Protein AF-A7ZGJ0-F1 (afdb_monomer_lite)

Radius of gyration: 20.48 Å; chains: 1; bounding box: 44×33×51 Å

pLDDT: mean 78.72, std 15.01, range [44.16, 96.56]

Secondary structure (DSSP, 8-state):
-HHHHHHHHHHHHHHT-S--S-HHHHHHTTSS-TTSTT--PPPHHHHHH----EEEEEEEEEEEEETTEEEEEEEEEETTSPPPSS-STTSS--TTEEEEEEEEEETTEEEEEEEEEEETTS-EEE---TTHHHHHHHHHHH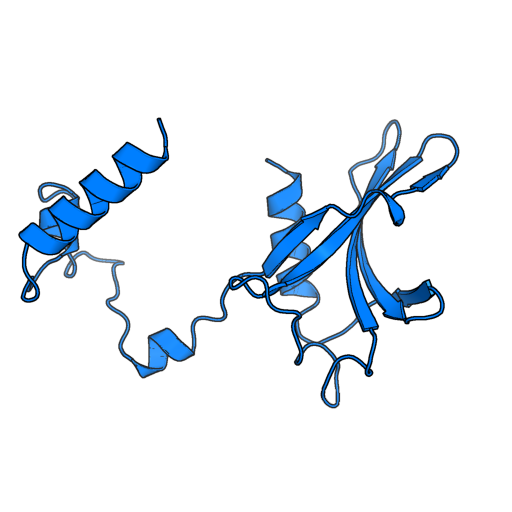HT-

Foldseek 3Di:
DVVVVVVVVVVVVVVVDPDPPWPPCVVVVHPDTCPDPPHDDDDPVRVVVPQAAWDWAWDPVPWDDDDQKTKTKTFTAGPVRHADQAFADVTGLPPQKTKIWMWMDGPPDDIDIFIWIAHPVRDIDGRDGPCRVVNRVSVVVVVVD

Organism: Campylobacter concisus (strain 13826) (NCBI:txid360104)

Sequence (145 aa):
MTRFLKVALLSVLLAIGLNANDFLAKATGGVLSDASVGIKQLNETELQEILGGYAFYWLPELSESFGSFKTYAFAVLNDDGSIPTNLYEGGNLPPQTLLIAKMRLGVGINPTHFLQVYRADKSHTEYSGRDFGVILEQFKAYTSN

Structure (mmCIF, N/CA/C/O backbone):
data_AF-A7ZGJ0-F1
#
_entry.id   AF-A7ZGJ0-F1
#
loop_
_atom_site.group_PDB
_atom_site.id
_atom_site.type_symbol
_atom_site.label_atom_id
_atom_site.label_alt_id
_atom_site.label_comp_id
_atom_site.label_asym_id
_atom_site.label_entity_id
_atom_site.label_seq_id
_atom_site.pdbx_PDB_ins_code
_atom_site.Cartn_x
_atom_site.Cartn_y
_atom_site.Cartn_z
_atom_site.occupancy
_atom_site.B_iso_or_equiv
_atom_site.auth_seq_id
_atom_site.auth_comp_id
_atom_site.auth_asym_id
_atom_site.auth_atom_id
_atom_site.pdbx_PDB_model_num
ATOM 1 N N . MET A 1 1 ? 10.574 -6.225 25.047 1.00 44.53 1 MET A N 1
ATOM 2 C CA . MET A 1 1 ? 9.688 -5.442 25.944 1.00 44.53 1 MET A CA 1
ATOM 3 C C . MET A 1 1 ? 8.259 -5.259 25.414 1.00 44.53 1 MET A C 1
ATOM 5 O O . MET A 1 1 ? 7.355 -5.123 26.222 1.00 44.53 1 MET A O 1
ATOM 9 N N . THR A 1 2 ? 7.993 -5.356 24.107 1.00 45.62 2 THR A N 1
ATOM 10 C CA . THR A 1 2 ? 6.643 -5.170 23.524 1.00 45.62 2 THR A CA 1
ATOM 11 C C . THR A 1 2 ? 5.617 -6.266 23.856 1.00 45.62 2 THR A C 1
ATOM 13 O O . THR A 1 2 ? 4.426 -5.979 23.927 1.00 45.62 2 THR A O 1
ATOM 16 N N . ARG A 1 3 ? 6.047 -7.516 24.093 1.00 44.16 3 ARG A N 1
ATOM 17 C CA . ARG A 1 3 ? 5.132 -8.630 24.430 1.00 44.16 3 ARG A CA 1
ATOM 18 C C . ARG A 1 3 ? 4.467 -8.467 25.803 1.00 44.16 3 ARG A C 1
ATOM 20 O O . ARG A 1 3 ? 3.292 -8.779 25.940 1.00 44.16 3 ARG A O 1
ATOM 27 N N . PHE A 1 4 ? 5.188 -7.925 26.785 1.00 47.88 4 PHE A N 1
ATOM 28 C CA . PHE A 1 4 ? 4.664 -7.712 28.139 1.00 47.88 4 PHE A CA 1
ATOM 29 C C . PHE A 1 4 ? 3.635 -6.576 28.199 1.00 47.88 4 PHE A C 1
ATOM 31 O O . PHE A 1 4 ? 2.628 -6.717 28.882 1.00 47.88 4 PHE A O 1
ATOM 38 N N . LEU A 1 5 ? 3.830 -5.504 27.420 1.00 50.94 5 LEU A N 1
ATOM 39 C CA . LEU A 1 5 ? 2.870 -4.398 27.322 1.00 50.94 5 LEU A CA 1
ATOM 40 C C . LEU A 1 5 ? 1.522 -4.864 26.744 1.00 50.94 5 LEU A C 1
ATOM 42 O O . LEU A 1 5 ? 0.471 -4.503 27.262 1.00 50.94 5 LEU A O 1
ATOM 46 N N . LYS A 1 6 ? 1.555 -5.718 25.710 1.00 49.03 6 LYS A N 1
ATOM 47 C CA . LYS A 1 6 ? 0.343 -6.277 25.088 1.00 49.03 6 LYS A CA 1
ATOM 48 C C . LYS A 1 6 ? -0.437 -7.179 26.048 1.00 49.03 6 LYS A C 1
ATOM 50 O O . LYS A 1 6 ? -1.652 -7.060 26.124 1.00 49.03 6 LYS A O 1
ATOM 55 N N . VAL A 1 7 ? 0.248 -8.041 26.804 1.00 55.81 7 VAL A N 1
ATOM 56 C CA . VAL A 1 7 ? -0.395 -8.944 27.779 1.00 55.81 7 VAL A CA 1
ATOM 57 C C . VAL A 1 7 ? -0.963 -8.171 28.972 1.00 55.81 7 VAL A C 1
ATOM 59 O O . VAL A 1 7 ? -2.064 -8.483 29.418 1.00 55.81 7 VAL A O 1
ATOM 62 N N . ALA A 1 8 ? -0.269 -7.135 29.453 1.00 55.38 8 ALA A N 1
ATOM 63 C CA . ALA A 1 8 ? -0.761 -6.259 30.518 1.00 55.38 8 ALA A CA 1
ATOM 64 C C . ALA A 1 8 ? -2.001 -5.458 30.082 1.00 55.38 8 ALA A C 1
ATOM 66 O O . ALA A 1 8 ? -2.979 -5.390 30.817 1.00 55.38 8 ALA A O 1
ATOM 67 N N . LEU A 1 9 ? -2.004 -4.918 28.859 1.00 54.88 9 LEU A N 1
ATOM 68 C CA . LEU A 1 9 ? -3.161 -4.202 28.319 1.00 54.88 9 LEU A CA 1
ATOM 69 C C . LEU A 1 9 ? -4.369 -5.133 28.145 1.00 54.88 9 LEU A C 1
ATOM 71 O O . LEU A 1 9 ? -5.473 -4.772 28.534 1.00 54.88 9 LEU A O 1
ATOM 75 N N . LEU A 1 10 ? -4.155 -6.350 27.633 1.00 53.38 10 LEU A N 1
ATOM 76 C CA . LEU A 1 10 ? -5.221 -7.338 27.444 1.00 53.38 10 LEU A CA 1
ATOM 77 C C . LEU A 1 10 ? -5.796 -7.833 28.779 1.00 53.38 10 LEU A C 1
ATOM 79 O O . LEU A 1 10 ? -7.001 -8.003 28.899 1.00 53.38 10 LEU A O 1
ATOM 83 N N . SER A 1 11 ? -4.953 -8.027 29.797 1.00 56.59 11 SER A N 1
ATOM 84 C CA . SER A 1 11 ? -5.394 -8.437 31.139 1.00 56.59 11 SER A CA 1
ATOM 85 C C . SER A 1 11 ? -6.115 -7.318 31.892 1.00 56.59 11 SER A C 1
ATOM 87 O O . SER A 1 11 ? -7.103 -7.597 32.565 1.00 56.59 11 SER A O 1
ATOM 89 N N . VAL A 1 12 ? -5.710 -6.055 31.715 1.00 57.88 12 VAL A N 1
ATOM 90 C CA . VAL A 1 12 ? -6.474 -4.891 32.196 1.00 57.88 12 VAL A CA 1
ATOM 91 C C . VAL A 1 12 ? -7.818 -4.780 31.465 1.00 57.88 12 VAL A C 1
ATOM 93 O O . VAL A 1 12 ? -8.835 -4.597 32.128 1.00 57.88 12 VAL A O 1
ATOM 96 N N . LEU A 1 13 ? -7.854 -4.974 30.139 1.00 55.88 13 LEU A N 1
ATOM 97 C CA . LEU A 1 13 ? -9.091 -4.985 29.341 1.00 55.88 13 LEU A CA 1
ATOM 98 C C . LEU A 1 13 ? -10.051 -6.122 29.734 1.00 55.88 13 LEU A C 1
ATOM 100 O O . LEU A 1 13 ? -11.263 -5.930 29.748 1.00 55.88 13 LEU A O 1
ATOM 104 N N . LEU A 1 14 ? -9.522 -7.296 30.082 1.00 59.12 14 LEU A N 1
ATOM 105 C CA . LEU A 1 14 ? -10.316 -8.428 30.570 1.00 59.12 14 LEU A CA 1
ATOM 106 C C . LEU A 1 14 ? -10.811 -8.203 32.011 1.00 59.12 14 LEU A C 1
ATOM 108 O O . LEU A 1 14 ? -11.911 -8.634 32.353 1.00 59.12 14 LEU A O 1
ATOM 112 N N . ALA A 1 15 ? -10.037 -7.499 32.846 1.00 58.31 15 ALA A N 1
ATOM 113 C CA . ALA A 1 15 ? -10.395 -7.193 34.233 1.00 58.31 15 ALA A CA 1
ATOM 114 C C . ALA A 1 15 ? -11.453 -6.078 34.373 1.00 58.31 15 ALA A C 1
ATOM 116 O O . ALA A 1 15 ? -12.204 -6.084 35.347 1.00 58.31 15 ALA A O 1
ATOM 117 N N . ILE A 1 16 ? -11.559 -5.147 33.412 1.00 55.19 16 ILE A N 1
ATOM 118 C CA . ILE A 1 16 ? -12.588 -4.081 33.411 1.00 55.19 16 ILE A CA 1
ATOM 119 C C . ILE A 1 16 ? -13.997 -4.558 33.022 1.00 55.19 16 ILE A C 1
ATOM 121 O O . ILE A 1 16 ? -14.941 -3.773 33.117 1.00 55.19 16 ILE A O 1
ATOM 125 N N . GLY A 1 17 ? -14.159 -5.844 32.700 1.00 49.72 17 GLY A N 1
ATOM 126 C CA . GLY A 1 17 ? -15.454 -6.511 32.665 1.00 49.72 17 GLY A CA 1
ATOM 127 C C . GLY A 1 17 ? -16.278 -6.240 31.405 1.00 49.72 17 GLY A C 1
ATOM 128 O O . GLY A 1 17 ? -16.440 -5.115 30.943 1.00 49.72 17 GLY A O 1
ATOM 129 N N . LEU A 1 18 ? -16.867 -7.322 30.901 1.00 50.59 18 LEU A N 1
ATOM 130 C CA . LEU A 1 18 ? -17.746 -7.447 29.732 1.00 50.59 18 LEU A CA 1
ATOM 131 C C . LEU A 1 18 ? -19.097 -6.692 29.841 1.00 50.59 18 LEU A C 1
ATOM 133 O O . LEU A 1 18 ? -20.070 -7.102 29.225 1.00 50.59 18 LEU A O 1
ATOM 137 N N . ASN A 1 19 ? -19.190 -5.616 30.630 1.00 55.97 19 ASN A N 1
ATOM 138 C CA . ASN A 1 19 ? -20.404 -4.803 30.806 1.00 55.97 19 ASN A CA 1
ATOM 139 C C . ASN A 1 19 ? -20.057 -3.326 31.081 1.00 55.97 19 ASN A C 1
ATOM 141 O O . ASN A 1 19 ? -20.487 -2.737 32.075 1.00 55.97 19 ASN A O 1
ATOM 145 N N . ALA A 1 20 ? -19.222 -2.715 30.241 1.00 56.53 20 ALA A N 1
ATOM 146 C CA . ALA A 1 20 ? -19.004 -1.276 30.306 1.00 56.53 20 ALA A CA 1
ATOM 147 C C . ALA A 1 20 ? -20.103 -0.564 29.504 1.00 56.53 20 ALA A C 1
ATOM 149 O O . ALA A 1 20 ? -20.067 -0.562 28.283 1.00 56.53 20 ALA A O 1
ATOM 150 N N . ASN A 1 21 ? -21.046 0.075 30.203 1.00 67.00 21 ASN A N 1
ATOM 151 C CA . ASN A 1 21 ? -21.991 1.038 29.612 1.00 67.00 21 ASN A CA 1
ATOM 152 C C . ASN A 1 21 ? -21.287 2.314 29.082 1.00 67.00 21 ASN A C 1
ATOM 154 O O . ASN A 1 21 ? -21.957 3.197 28.560 1.00 67.00 21 ASN A O 1
ATOM 158 N N . ASP A 1 22 ? -19.968 2.427 29.298 1.00 77.50 22 ASP A N 1
ATOM 159 C CA . ASP A 1 22 ? -19.091 3.500 28.820 1.00 77.50 22 ASP A CA 1
ATOM 160 C C . ASP A 1 22 ? -17.621 3.025 28.869 1.00 77.50 22 ASP A C 1
ATOM 162 O O . ASP A 1 22 ? -16.938 3.108 29.901 1.00 77.50 22 ASP A O 1
ATOM 166 N N . PHE A 1 23 ? -17.156 2.398 27.788 1.00 81.06 23 PHE A N 1
ATOM 167 C CA . PHE A 1 23 ? -15.816 1.818 27.692 1.00 81.06 23 PHE A CA 1
ATOM 168 C C . PHE A 1 23 ? -14.741 2.902 27.576 1.00 81.06 23 PHE A C 1
ATOM 170 O O . PHE A 1 23 ? -13.721 2.836 28.275 1.00 81.06 23 PHE A O 1
ATOM 177 N N . LEU A 1 24 ? -14.969 3.921 26.743 1.00 82.69 24 LEU A N 1
ATOM 178 C CA . LEU A 1 24 ? -14.003 4.998 26.534 1.00 82.69 24 LEU A CA 1
ATOM 179 C C . LEU A 1 24 ? -13.757 5.804 27.812 1.00 82.69 24 LEU A C 1
ATOM 181 O O . LEU A 1 24 ? -12.600 6.139 28.087 1.00 82.69 24 LEU A O 1
ATOM 185 N N . ALA A 1 25 ? -14.775 6.022 28.651 1.00 84.56 25 ALA A N 1
ATOM 186 C CA . ALA A 1 25 ? -14.580 6.687 29.942 1.00 84.56 25 ALA A CA 1
ATOM 187 C C . ALA A 1 25 ? -13.658 5.896 30.865 1.00 84.56 25 ALA A C 1
ATOM 189 O O . ALA A 1 25 ? -12.771 6.468 31.502 1.00 84.56 25 ALA A O 1
ATOM 190 N N . LYS A 1 26 ? -13.793 4.569 30.898 1.00 82.06 26 LYS A N 1
ATOM 191 C CA . LYS A 1 26 ? -12.918 3.710 31.707 1.00 82.06 26 LYS A CA 1
ATOM 192 C C . LYS A 1 26 ? -11.491 3.663 31.159 1.00 82.06 26 LYS A C 1
ATOM 194 O O . LYS A 1 26 ? -10.548 3.698 31.944 1.00 82.06 26 LYS A O 1
ATOM 199 N N . ALA A 1 27 ? -11.327 3.612 29.837 1.00 77.69 27 ALA A N 1
ATOM 200 C CA . ALA A 1 27 ? -10.017 3.539 29.190 1.00 77.69 27 ALA A CA 1
ATOM 201 C C . ALA A 1 27 ? -9.230 4.859 29.261 1.00 77.69 27 ALA A C 1
ATOM 203 O O . ALA A 1 27 ? -8.003 4.844 29.339 1.00 77.69 27 ALA A O 1
ATOM 204 N N . THR A 1 28 ? -9.926 5.999 29.245 1.00 79.44 28 THR A N 1
ATOM 205 C CA . THR A 1 28 ? -9.309 7.336 29.199 1.00 79.44 28 THR A CA 1
ATOM 206 C C . THR A 1 28 ? -9.316 8.071 30.537 1.00 79.44 28 THR A C 1
ATOM 208 O O . THR A 1 28 ? -8.904 9.226 30.603 1.00 79.44 28 THR A O 1
ATOM 211 N N . GLY A 1 29 ? -9.792 7.432 31.611 1.00 79.94 29 GLY A N 1
ATOM 212 C CA . GLY A 1 29 ? -9.934 8.085 32.915 1.00 79.94 29 GLY A CA 1
ATOM 213 C C . GLY A 1 29 ? -10.989 9.199 32.925 1.00 79.94 29 GLY A C 1
ATOM 214 O O . GLY A 1 29 ? -10.870 10.140 33.702 1.00 79.94 29 GLY A O 1
ATOM 215 N N . GLY A 1 30 ? -12.001 9.106 32.057 1.00 78.69 30 GLY A N 1
ATOM 216 C CA . GLY A 1 30 ? -13.117 10.049 31.951 1.00 78.69 30 GLY A CA 1
ATOM 217 C C . GLY A 1 30 ? -12.901 11.221 30.990 1.00 78.69 30 GLY A C 1
ATOM 218 O O . GLY A 1 30 ? -13.744 12.112 30.945 1.00 78.69 30 GLY A O 1
ATOM 219 N N . VAL A 1 31 ? -11.803 11.242 30.224 1.00 83.31 31 VAL A N 1
ATOM 220 C CA . VAL A 1 31 ? -11.528 12.296 29.224 1.00 83.31 31 VAL A CA 1
ATOM 221 C C . VAL A 1 31 ? -12.427 12.156 27.991 1.00 83.31 31 VAL A C 1
ATOM 223 O O . VAL A 1 31 ? -12.856 13.158 27.426 1.00 83.31 31 VAL A O 1
ATOM 226 N N . LEU A 1 32 ? -12.717 10.921 27.581 1.00 82.56 32 LEU A N 1
ATOM 227 C CA . LEU A 1 32 ? -13.648 10.579 26.504 1.00 82.56 32 LEU A CA 1
ATOM 228 C C . LEU A 1 32 ? -14.731 9.653 27.046 1.00 82.56 32 LEU A C 1
ATOM 230 O O . LEU A 1 32 ? -14.474 8.897 27.970 1.00 82.56 32 LEU A O 1
ATOM 234 N N . SER A 1 33 ? -15.918 9.684 26.450 1.00 84.69 33 SER A N 1
ATOM 235 C CA . SER A 1 33 ? -17.044 8.802 26.782 1.00 84.69 33 SER A CA 1
ATOM 236 C C . SER A 1 33 ? -17.693 8.289 25.501 1.00 84.69 33 SER A C 1
ATOM 238 O O . SER A 1 33 ? -17.703 9.002 24.496 1.00 84.69 33 SER A O 1
ATOM 240 N N . ASP A 1 34 ? -18.285 7.098 25.544 1.00 81.31 34 ASP A N 1
ATOM 241 C CA . ASP A 1 3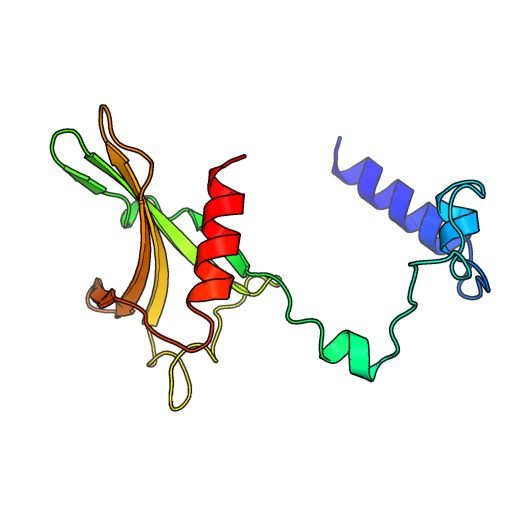4 ? -19.072 6.535 24.438 1.00 81.31 34 ASP A CA 1
ATOM 242 C C . ASP A 1 34 ? -20.258 7.450 24.047 1.00 81.31 34 ASP A C 1
ATOM 244 O O . ASP A 1 34 ? -20.722 7.413 22.909 1.00 81.31 34 ASP A O 1
ATOM 248 N N . ALA A 1 35 ? -20.706 8.326 24.958 1.00 81.81 35 ALA A N 1
ATOM 249 C CA . ALA A 1 35 ? -21.749 9.333 24.735 1.00 81.81 35 ALA A CA 1
ATOM 250 C C . ALA A 1 35 ? -21.210 10.724 24.334 1.00 81.81 35 ALA A C 1
ATOM 252 O O . ALA A 1 35 ? -21.971 11.691 24.245 1.00 81.81 35 ALA A O 1
ATOM 253 N N . SER A 1 36 ? -19.897 10.862 24.131 1.00 84.50 36 SER A N 1
ATOM 254 C CA . SER A 1 36 ? -19.285 12.135 23.742 1.00 84.50 36 SER A CA 1
ATOM 255 C C . SER A 1 36 ? -19.692 12.548 22.328 1.00 84.50 36 SER A C 1
ATOM 257 O O . SER A 1 36 ? -19.812 11.727 21.419 1.00 84.50 36 SER A O 1
ATOM 259 N N . VAL A 1 37 ? -19.861 13.855 22.117 1.00 80.00 37 VAL A N 1
ATOM 260 C CA . VAL A 1 37 ? -20.164 14.414 20.793 1.00 80.00 37 VAL A CA 1
ATOM 261 C C . VAL A 1 37 ? -19.045 14.048 19.815 1.00 80.00 37 VAL A C 1
ATOM 263 O O . VAL A 1 37 ? -17.875 14.310 20.081 1.00 80.00 37 VAL A O 1
ATOM 266 N N . GLY A 1 38 ? -19.412 13.455 18.677 1.00 79.12 38 GLY A N 1
ATOM 267 C CA . GLY A 1 38 ? -18.465 13.005 17.651 1.00 79.12 38 GLY A CA 1
ATOM 268 C C . GLY A 1 38 ? -17.945 11.576 17.837 1.00 79.12 38 GLY A C 1
ATOM 269 O O . GLY A 1 38 ? -17.226 11.090 16.968 1.00 79.12 38 GLY A O 1
ATOM 270 N N . ILE A 1 39 ? -18.334 10.884 18.911 1.00 80.44 39 ILE A N 1
ATOM 271 C CA . ILE A 1 39 ? -18.094 9.451 19.088 1.00 80.44 39 ILE A CA 1
ATOM 272 C C . ILE A 1 39 ? -19.339 8.682 18.639 1.00 80.44 39 ILE A C 1
ATOM 274 O O . ILE A 1 39 ? -20.463 9.030 18.996 1.00 80.44 39 ILE A O 1
ATOM 278 N N . LYS A 1 40 ? -19.140 7.634 17.834 1.00 84.06 40 LYS A N 1
ATOM 279 C CA . LYS A 1 40 ? -20.199 6.715 17.411 1.00 84.06 40 LYS A CA 1
ATOM 280 C C . LYS A 1 40 ? -19.783 5.293 17.744 1.00 84.06 40 LYS A C 1
ATOM 282 O O . LYS A 1 40 ? -18.785 4.802 17.222 1.00 84.06 40 LYS A O 1
ATOM 287 N N . GLN A 1 41 ? -20.581 4.628 18.570 1.00 81.81 41 GLN A N 1
ATOM 288 C CA . GLN A 1 41 ? -20.492 3.185 18.718 1.00 81.81 41 GLN A CA 1
ATOM 289 C C . GLN A 1 41 ? -21.107 2.529 17.481 1.00 81.81 41 GLN A C 1
ATOM 291 O O . GLN A 1 41 ? -22.252 2.812 17.128 1.00 81.81 41 GLN A O 1
ATOM 296 N N . LEU A 1 42 ? -20.324 1.691 16.809 1.00 81.19 42 LEU A N 1
ATOM 297 C CA . LEU A 1 42 ? -20.764 0.985 15.611 1.00 81.19 42 LEU A CA 1
ATOM 298 C C . LEU A 1 42 ? -21.559 -0.259 16.002 1.00 81.19 42 LEU A C 1
ATOM 300 O O . LEU A 1 42 ? -21.168 -0.989 16.916 1.00 81.19 42 LEU A O 1
ATOM 304 N N . ASN A 1 43 ? -22.673 -0.495 15.312 1.00 82.75 43 ASN A N 1
ATOM 305 C CA . ASN A 1 43 ? -23.414 -1.750 15.436 1.00 82.75 43 ASN A CA 1
ATOM 306 C C . ASN A 1 43 ? -22.752 -2.877 14.615 1.00 82.75 43 ASN A C 1
ATOM 308 O O . ASN A 1 43 ? -21.808 -2.639 13.864 1.00 82.75 43 ASN A O 1
ATOM 312 N N . GLU A 1 44 ? -23.235 -4.116 14.759 1.00 75.88 44 GLU A N 1
ATOM 313 C CA . GLU A 1 44 ? -22.653 -5.284 14.078 1.00 75.88 44 GLU A CA 1
ATOM 314 C C . GLU A 1 44 ? -22.592 -5.121 12.555 1.00 75.88 44 GLU A C 1
ATOM 316 O O . GLU A 1 44 ? -21.575 -5.447 11.954 1.00 75.88 44 GLU A O 1
ATOM 321 N N . THR A 1 45 ? -23.635 -4.574 11.931 1.00 77.38 45 THR A N 1
ATOM 322 C CA . THR A 1 45 ? -23.673 -4.336 10.482 1.00 77.38 45 THR A CA 1
ATOM 323 C C . THR A 1 45 ? -22.661 -3.271 10.069 1.00 77.38 45 THR A C 1
ATOM 325 O O . THR A 1 45 ? -21.898 -3.475 9.133 1.00 77.38 45 THR A O 1
ATOM 328 N N . GLU A 1 46 ? -22.598 -2.162 10.804 1.00 75.81 46 GLU A N 1
ATOM 329 C CA . GLU A 1 46 ? -21.656 -1.068 10.539 1.00 75.81 46 GLU A CA 1
ATOM 330 C C . GLU A 1 46 ? -20.198 -1.500 10.735 1.00 75.81 46 GLU A C 1
ATOM 332 O O . GLU A 1 46 ? -19.317 -1.035 10.019 1.00 75.81 46 GLU A O 1
ATOM 337 N N . LEU A 1 47 ? -19.932 -2.415 11.672 1.00 69.12 47 LEU A N 1
ATOM 338 C CA . LEU A 1 47 ? -18.616 -3.033 11.841 1.00 69.12 47 LEU A CA 1
ATOM 339 C C . LEU A 1 47 ? -18.210 -3.864 10.619 1.00 69.12 47 LEU A C 1
ATOM 341 O O . LEU A 1 47 ? -17.047 -3.821 10.232 1.00 69.12 47 LEU A O 1
ATOM 345 N N . GLN A 1 48 ? -19.146 -4.591 10.002 1.00 58.94 48 GLN A N 1
ATOM 346 C CA . GLN A 1 48 ? -18.886 -5.351 8.769 1.00 58.94 48 GLN A CA 1
ATOM 347 C C . GLN A 1 48 ? -18.694 -4.443 7.544 1.00 58.94 48 GLN A C 1
ATOM 349 O O . GLN A 1 48 ? -18.090 -4.858 6.557 1.00 58.94 48 GLN A O 1
ATOM 354 N N . GLU A 1 49 ? -19.199 -3.209 7.599 1.00 59.66 49 GLU A N 1
ATOM 355 C CA . GLU A 1 49 ? -19.005 -2.188 6.564 1.00 59.66 49 GLU A CA 1
ATOM 356 C C . GLU A 1 49 ? -17.690 -1.415 6.714 1.00 59.66 49 GLU A C 1
ATOM 358 O O . GLU A 1 49 ? -17.288 -0.715 5.778 1.00 59.66 49 GLU A O 1
ATOM 363 N N . ILE A 1 50 ? -16.981 -1.550 7.844 1.00 63.84 50 ILE A N 1
ATOM 364 C CA . ILE A 1 50 ? -15.600 -1.080 7.928 1.00 63.84 50 ILE A CA 1
ATOM 365 C C . ILE A 1 50 ? -14.765 -1.967 7.011 1.00 63.84 50 ILE A C 1
ATOM 367 O O . ILE A 1 50 ? -14.333 -3.061 7.375 1.00 63.84 50 ILE A O 1
ATOM 371 N N . LEU A 1 51 ? -14.513 -1.465 5.805 1.00 60.53 51 LEU A N 1
ATOM 372 C CA . LEU A 1 51 ? -13.441 -1.968 4.969 1.00 60.53 51 LEU A CA 1
ATOM 373 C C . LEU A 1 51 ? -12.149 -1.769 5.764 1.00 60.53 51 LEU A C 1
ATOM 375 O O . LEU A 1 51 ? -11.756 -0.633 6.045 1.00 60.53 51 LEU A O 1
ATOM 379 N N . GLY A 1 52 ? -11.533 -2.876 6.177 1.00 69.62 52 GLY A N 1
ATOM 380 C CA . GLY A 1 52 ? -10.188 -2.854 6.737 1.00 69.62 52 GLY A CA 1
ATOM 381 C C . GLY A 1 52 ? -9.221 -2.115 5.807 1.00 69.62 52 GLY A C 1
ATOM 382 O O . GLY A 1 52 ? -9.488 -1.886 4.623 1.00 69.62 52 GLY A O 1
ATOM 383 N N . GLY A 1 53 ? -8.089 -1.710 6.359 1.00 81.25 53 GLY A N 1
ATOM 384 C CA . GLY A 1 53 ? -6.971 -1.219 5.582 1.00 81.25 53 GLY A CA 1
ATOM 385 C C . GLY A 1 53 ? -6.312 -2.306 4.732 1.00 81.25 53 GLY A C 1
ATOM 386 O O . GLY A 1 53 ? -6.662 -3.492 4.738 1.00 81.25 53 GLY A O 1
ATOM 387 N N . TYR A 1 54 ? -5.324 -1.848 3.978 1.00 89.38 54 TYR A N 1
ATOM 388 C CA . TYR A 1 54 ? -4.374 -2.687 3.286 1.00 89.38 54 TYR A CA 1
ATOM 389 C C . TYR A 1 54 ? -3.059 -2.707 4.057 1.00 89.38 54 TYR A C 1
ATOM 391 O O . TYR A 1 54 ? -2.513 -1.668 4.440 1.00 89.38 54 TYR A O 1
ATOM 399 N N . ALA A 1 55 ? -2.508 -3.903 4.220 1.00 91.00 55 ALA A N 1
ATOM 400 C CA . ALA A 1 55 ? -1.153 -4.090 4.695 1.00 91.00 55 ALA A CA 1
ATOM 401 C C . ALA A 1 55 ? -0.171 -4.113 3.513 1.00 91.00 55 ALA A C 1
ATOM 403 O O . ALA A 1 55 ? -0.483 -4.592 2.421 1.00 91.00 55 ALA A O 1
ATOM 404 N N . PHE A 1 56 ? 1.047 -3.621 3.750 1.00 93.50 56 PHE A N 1
ATOM 405 C CA . PHE A 1 56 ? 2.113 -3.574 2.750 1.00 93.50 56 PHE A CA 1
ATOM 406 C C . PHE A 1 56 ? 3.314 -4.387 3.221 1.00 93.50 56 PHE A C 1
ATOM 408 O O . PHE A 1 56 ? 3.925 -4.077 4.245 1.00 93.50 56 PHE A O 1
ATOM 415 N N . TYR A 1 57 ? 3.666 -5.428 2.467 1.00 92.75 57 TYR A N 1
ATOM 416 C CA . TYR A 1 57 ? 4.814 -6.282 2.771 1.00 92.75 57 TYR A CA 1
ATOM 417 C C . TYR A 1 57 ? 5.931 -6.064 1.757 1.00 92.75 57 TYR A C 1
ATOM 419 O O . TYR A 1 57 ? 5.732 -6.277 0.565 1.00 92.75 57 TYR A O 1
ATOM 427 N N . TRP A 1 58 ? 7.107 -5.641 2.215 1.00 93.94 58 TRP A N 1
ATOM 428 C CA . TRP A 1 58 ? 8.232 -5.334 1.332 1.00 93.94 58 TRP A CA 1
ATOM 429 C C . TRP A 1 58 ? 8.749 -6.575 0.590 1.00 93.94 58 TRP A C 1
ATOM 431 O O . TRP A 1 58 ? 9.021 -7.606 1.200 1.00 93.94 58 TRP A O 1
ATOM 441 N N . LEU A 1 59 ? 8.921 -6.441 -0.727 1.00 92.00 59 LEU A N 1
ATOM 442 C CA . LEU A 1 59 ? 9.455 -7.458 -1.630 1.00 92.00 59 LEU A CA 1
ATOM 443 C C . LEU A 1 59 ? 10.764 -6.959 -2.268 1.00 92.00 59 LEU A C 1
ATOM 445 O O . LEU A 1 59 ? 10.737 -6.284 -3.310 1.00 92.00 59 LEU A O 1
ATOM 449 N N . PRO A 1 60 ? 11.930 -7.253 -1.668 1.00 90.94 60 PRO A N 1
ATOM 450 C CA . PRO A 1 60 ? 13.215 -6.841 -2.224 1.00 90.94 60 PRO A CA 1
ATOM 451 C C . PRO A 1 60 ? 13.489 -7.462 -3.600 1.00 90.94 60 PRO A C 1
ATOM 453 O O . PRO A 1 60 ? 14.136 -6.828 -4.427 1.00 90.94 60 PRO A O 1
ATOM 456 N N . GLU A 1 61 ? 12.954 -8.649 -3.891 1.00 89.25 61 GLU A N 1
ATOM 457 C CA . GLU A 1 61 ? 13.167 -9.374 -5.151 1.00 89.25 61 GLU A CA 1
ATOM 458 C C . GLU A 1 61 ? 12.492 -8.704 -6.357 1.00 89.25 61 GLU A C 1
ATOM 460 O O . GLU A 1 61 ? 12.889 -8.943 -7.497 1.00 89.25 61 GLU A O 1
ATOM 465 N N . LEU A 1 62 ? 11.468 -7.880 -6.111 1.00 88.94 62 LEU A N 1
ATOM 466 C CA . LEU A 1 62 ? 10.761 -7.087 -7.127 1.00 88.94 62 LEU A CA 1
ATOM 467 C C . LEU A 1 62 ? 11.135 -5.599 -7.076 1.00 88.94 62 LEU A C 1
ATOM 469 O O . LEU A 1 62 ? 10.564 -4.782 -7.803 1.00 88.94 62 LEU A O 1
ATOM 473 N N . SER A 1 63 ? 12.064 -5.240 -6.188 1.00 92.38 63 SER A N 1
ATOM 474 C CA . SER A 1 63 ? 12.604 -3.892 -6.090 1.00 92.38 63 SER A CA 1
ATOM 475 C C . SER A 1 63 ? 13.742 -3.728 -7.098 1.00 92.38 63 SER A C 1
ATOM 477 O O . SER A 1 63 ? 14.582 -4.607 -7.274 1.00 92.38 63 SER A O 1
ATOM 479 N N . GLU A 1 64 ? 13.776 -2.589 -7.777 1.00 92.19 64 GLU A N 1
ATOM 480 C CA . GLU A 1 64 ? 14.644 -2.356 -8.930 1.00 92.19 64 GLU A CA 1
ATOM 481 C C . GLU A 1 64 ? 15.455 -1.075 -8.738 1.00 92.19 64 GLU A C 1
ATOM 483 O O . GLU A 1 64 ? 14.964 -0.079 -8.208 1.00 92.19 64 GLU A O 1
ATOM 488 N N . SER A 1 65 ? 16.699 -1.071 -9.212 1.00 91.50 65 SER A N 1
ATOM 489 C CA . SER A 1 65 ? 17.533 0.130 -9.271 1.00 91.50 65 SER A CA 1
ATOM 490 C C . SER A 1 65 ? 17.958 0.349 -10.714 1.00 91.50 65 SER A C 1
ATOM 492 O O . SER A 1 65 ? 18.634 -0.498 -11.292 1.00 91.50 65 SER A O 1
ATOM 494 N N . PHE A 1 66 ? 17.578 1.486 -11.293 1.00 83.75 66 PHE A N 1
ATOM 495 C CA . PHE A 1 66 ? 17.909 1.832 -12.672 1.00 83.75 66 PHE A CA 1
ATOM 496 C C . PHE A 1 66 ? 18.399 3.277 -12.751 1.00 83.75 66 PHE A C 1
ATOM 498 O O . PHE A 1 66 ? 17.640 4.220 -12.518 1.00 83.75 66 PHE A O 1
ATOM 505 N N . GLY A 1 67 ? 19.681 3.453 -13.077 1.00 87.38 67 GLY A N 1
ATOM 506 C CA . GLY A 1 67 ? 20.322 4.767 -13.105 1.00 87.38 67 GLY A CA 1
ATOM 507 C C . GLY A 1 67 ? 20.146 5.511 -11.777 1.00 87.38 67 GLY A C 1
ATOM 508 O O . GLY A 1 67 ? 20.476 4.989 -10.714 1.00 87.38 67 GLY A O 1
ATOM 509 N N . SER A 1 68 ? 19.594 6.722 -11.843 1.00 88.12 68 SER A N 1
ATOM 510 C CA . SER A 1 68 ? 19.314 7.572 -10.677 1.00 88.12 68 SER A CA 1
ATOM 511 C C . SER A 1 68 ? 17.997 7.247 -9.962 1.00 88.12 68 SER A C 1
ATOM 513 O O . SER A 1 68 ? 17.630 7.969 -9.034 1.00 88.12 68 SER A O 1
ATOM 515 N N . PHE A 1 69 ? 17.283 6.199 -10.383 1.00 89.69 69 PHE A N 1
ATOM 516 C CA . PHE A 1 69 ? 16.008 5.795 -9.800 1.00 89.69 69 PHE A CA 1
ATOM 517 C C . PHE A 1 69 ? 16.133 4.512 -8.984 1.00 89.69 69 PHE A C 1
ATOM 519 O O . PHE A 1 69 ? 16.796 3.552 -9.384 1.00 89.69 69 PHE A O 1
ATOM 526 N N . LYS A 1 70 ? 15.418 4.479 -7.860 1.00 93.94 70 LYS A N 1
ATOM 527 C CA . LYS A 1 70 ? 15.183 3.275 -7.061 1.00 93.94 70 LYS A CA 1
ATOM 528 C C . LYS A 1 70 ? 13.689 3.049 -6.942 1.00 93.94 70 LYS A C 1
ATOM 530 O O . LYS A 1 70 ? 12.960 3.965 -6.581 1.00 93.94 70 LYS A O 1
ATOM 535 N N . THR A 1 71 ? 13.242 1.842 -7.243 1.00 94.56 71 THR A N 1
ATOM 536 C CA . THR A 1 71 ? 11.849 1.429 -7.125 1.00 94.56 71 THR A CA 1
ATOM 537 C C . THR A 1 71 ? 11.750 0.345 -6.064 1.00 94.56 71 THR A C 1
ATOM 539 O O . THR A 1 71 ? 12.409 -0.684 -6.168 1.00 94.56 71 THR A O 1
ATOM 542 N N . TYR A 1 72 ? 10.926 0.578 -5.052 1.00 95.62 72 TYR A N 1
ATOM 543 C CA . TYR A 1 72 ? 10.648 -0.355 -3.967 1.00 95.62 72 TYR A CA 1
ATOM 544 C C . TYR A 1 72 ? 9.285 -0.989 -4.203 1.00 95.62 72 TYR A C 1
ATOM 546 O O . TYR A 1 72 ? 8.331 -0.272 -4.505 1.00 95.62 72 TYR A O 1
ATOM 554 N N . ALA A 1 73 ? 9.200 -2.309 -4.080 1.00 95.38 73 ALA A N 1
ATOM 555 C CA . ALA A 1 73 ? 7.981 -3.073 -4.312 1.00 95.38 73 ALA A CA 1
ATOM 556 C C . ALA A 1 73 ? 7.429 -3.654 -3.010 1.00 95.38 73 ALA A C 1
ATOM 558 O O . ALA A 1 73 ? 8.189 -4.115 -2.159 1.00 95.38 73 ALA A O 1
ATOM 559 N N . PHE A 1 74 ? 6.107 -3.653 -2.876 1.00 95.19 74 PHE A N 1
ATOM 560 C CA . PHE A 1 74 ? 5.392 -4.160 -1.714 1.00 95.19 74 PHE A CA 1
ATOM 561 C C . PHE A 1 74 ? 4.192 -4.989 -2.165 1.00 95.19 74 PHE A C 1
ATOM 563 O O . PHE A 1 74 ? 3.433 -4.545 -3.022 1.00 95.19 74 PHE A O 1
ATOM 570 N N . ALA A 1 75 ? 3.992 -6.171 -1.588 1.00 93.19 75 ALA A N 1
ATOM 571 C CA . ALA A 1 75 ? 2.734 -6.892 -1.733 1.00 93.19 75 ALA A CA 1
ATOM 572 C C . ALA A 1 75 ? 1.620 -6.116 -1.029 1.00 93.19 75 ALA A C 1
ATOM 574 O O . ALA A 1 75 ? 1.797 -5.697 0.117 1.00 93.19 75 ALA A O 1
ATOM 575 N N . VAL A 1 76 ? 0.489 -5.954 -1.712 1.00 92.75 76 VAL A N 1
ATOM 576 C CA . VAL A 1 76 ? -0.743 -5.422 -1.129 1.00 92.75 76 VAL A CA 1
ATOM 577 C C . VAL A 1 76 ? -1.531 -6.589 -0.547 1.00 92.75 76 VAL A C 1
ATOM 579 O O . VAL A 1 76 ? -1.888 -7.521 -1.269 1.00 92.75 76 VAL A O 1
ATOM 582 N N . LEU A 1 77 ? -1.770 -6.539 0.759 1.00 89.94 77 LEU A N 1
ATOM 583 C CA . LEU A 1 77 ? -2.453 -7.563 1.542 1.00 89.94 77 LEU A CA 1
ATOM 584 C C . LEU A 1 77 ? -3.689 -6.966 2.216 1.00 89.94 77 LEU A C 1
ATOM 586 O O . LEU A 1 77 ? -3.736 -5.762 2.456 1.00 89.94 77 LEU A O 1
ATOM 590 N N . ASN A 1 78 ? -4.669 -7.799 2.551 1.00 86.12 78 ASN A N 1
ATOM 591 C CA . ASN A 1 78 ? -5.701 -7.411 3.508 1.00 86.12 78 ASN A CA 1
ATOM 592 C C . ASN A 1 78 ? -5.052 -7.175 4.885 1.00 86.12 78 ASN A C 1
ATOM 594 O O . ASN A 1 78 ? -3.960 -7.681 5.158 1.00 86.12 78 ASN A O 1
ATOM 598 N N . ASP A 1 79 ? -5.736 -6.460 5.776 1.00 81.88 79 ASP A N 1
ATOM 599 C CA . ASP A 1 79 ? -5.273 -6.212 7.152 1.00 81.88 79 ASP A CA 1
ATOM 600 C C . ASP A 1 79 ? -4.922 -7.484 7.948 1.00 81.88 79 ASP A C 1
ATOM 602 O O . ASP A 1 79 ? -4.062 -7.455 8.830 1.00 81.88 79 ASP A O 1
ATOM 606 N N . ASP A 1 80 ? -5.555 -8.618 7.638 1.00 81.00 80 ASP A N 1
ATOM 607 C CA . ASP A 1 80 ? -5.269 -9.919 8.257 1.00 81.00 80 ASP A CA 1
ATOM 608 C C . ASP A 1 80 ? -4.042 -10.638 7.655 1.00 81.00 80 ASP A C 1
ATOM 610 O O . ASP A 1 80 ? -3.681 -11.735 8.084 1.00 81.00 80 ASP A O 1
ATOM 614 N N . GLY A 1 81 ? -3.383 -10.021 6.670 1.00 82.31 81 GLY A N 1
ATOM 615 C CA . GLY A 1 81 ? -2.234 -10.559 5.947 1.00 82.31 81 GLY A CA 1
ATOM 616 C C . GLY A 1 81 ? -2.592 -11.518 4.808 1.00 82.31 81 GLY A C 1
ATOM 617 O O . GLY A 1 81 ? -1.686 -12.045 4.159 1.00 82.31 81 GLY A O 1
ATOM 618 N N . SER A 1 82 ? -3.879 -11.757 4.543 1.00 83.81 82 SER A N 1
ATOM 619 C CA . SER A 1 82 ? -4.316 -12.561 3.401 1.00 83.81 82 SER A CA 1
ATOM 620 C C . SER A 1 82 ? -4.178 -11.796 2.080 1.00 83.81 82 SER A C 1
ATOM 622 O O . SER A 1 82 ? -4.131 -10.565 2.039 1.00 83.81 82 SER A O 1
ATOM 624 N N . ILE A 1 83 ? -4.097 -12.534 0.969 1.00 82.06 83 ILE A N 1
ATOM 625 C CA . ILE A 1 83 ? -4.072 -11.928 -0.367 1.00 82.06 83 ILE A CA 1
ATOM 626 C C . ILE A 1 83 ? -5.487 -11.425 -0.695 1.00 82.06 83 ILE A C 1
ATOM 628 O O . ILE A 1 83 ? -6.426 -12.227 -0.639 1.00 82.06 83 ILE A O 1
ATOM 632 N N . PRO A 1 84 ? -5.661 -10.150 -1.087 1.00 78.75 84 PRO A N 1
ATOM 633 C CA . PRO A 1 84 ? -6.959 -9.614 -1.451 1.00 78.75 84 PRO A CA 1
ATOM 634 C C . PRO A 1 84 ? -7.491 -10.336 -2.683 1.00 78.75 84 PRO A C 1
ATOM 636 O O . PRO A 1 84 ? -6.846 -10.375 -3.731 1.00 78.75 84 PRO A O 1
ATOM 639 N N . THR A 1 85 ? -8.675 -10.921 -2.570 1.00 71.62 85 THR A N 1
ATOM 640 C CA . THR A 1 85 ? -9.277 -11.661 -3.679 1.00 71.62 85 THR A CA 1
ATOM 641 C C . THR A 1 85 ? -10.116 -10.732 -4.552 1.00 71.62 85 THR A C 1
ATOM 643 O O . THR A 1 85 ? -10.032 -10.804 -5.764 1.00 71.62 85 THR A O 1
ATOM 646 N N . ASN A 1 86 ? -10.812 -9.749 -3.993 1.00 66.62 86 ASN A N 1
ATOM 647 C CA . ASN A 1 86 ? -11.861 -8.942 -4.629 1.00 66.62 86 ASN A CA 1
ATOM 648 C C . ASN A 1 86 ? -11.411 -7.684 -5.413 1.00 66.62 86 ASN A C 1
ATOM 650 O O . ASN A 1 86 ? -12.215 -6.773 -5.597 1.00 66.62 86 ASN A O 1
ATOM 654 N N . LEU A 1 87 ? -10.166 -7.601 -5.891 1.00 63.16 87 LEU A N 1
ATOM 655 C CA . LEU A 1 87 ? -9.608 -6.329 -6.389 1.00 63.16 87 LEU A CA 1
ATOM 656 C C . LEU A 1 87 ? -9.788 -6.036 -7.892 1.00 63.16 87 LEU A C 1
ATOM 658 O O . LEU A 1 87 ? -9.520 -4.924 -8.328 1.00 63.16 87 LEU A O 1
ATOM 662 N N . TYR A 1 88 ? -10.271 -6.968 -8.715 1.00 57.56 88 TYR A N 1
ATOM 663 C CA . TYR A 1 88 ? -10.419 -6.741 -10.164 1.00 57.56 88 TYR A CA 1
ATOM 664 C C . TYR A 1 88 ? -11.884 -6.503 -10.579 1.00 57.56 88 TYR A C 1
ATOM 666 O O . TYR A 1 88 ? -12.793 -7.154 -10.055 1.00 57.56 88 TYR A O 1
ATOM 674 N N . GLU A 1 89 ? -12.137 -5.589 -11.528 1.00 47.56 89 GLU A N 1
ATOM 675 C CA . GLU A 1 89 ? -13.471 -5.437 -12.131 1.00 47.56 89 GLU A CA 1
ATOM 676 C C . GLU A 1 89 ? -13.873 -6.751 -12.822 1.00 47.56 89 GLU A C 1
ATOM 678 O O . GLU A 1 89 ? -13.175 -7.234 -13.709 1.00 47.56 89 GLU A O 1
ATOM 683 N N . GLY A 1 90 ? -14.985 -7.354 -12.389 1.00 50.41 90 GLY A N 1
ATOM 684 C CA . GLY A 1 90 ? -15.437 -8.668 -12.869 1.00 50.41 90 GLY A CA 1
ATOM 685 C C . GLY A 1 90 ? -15.119 -9.852 -11.946 1.00 50.41 90 GLY A C 1
ATOM 686 O O . GLY A 1 90 ? -15.510 -10.974 -12.261 1.00 50.41 90 GLY A O 1
ATOM 687 N N . GLY A 1 91 ? -14.507 -9.611 -10.783 1.00 52.03 91 GLY A N 1
ATOM 688 C CA . GLY A 1 91 ? -14.234 -10.638 -9.779 1.00 52.03 91 GLY A CA 1
ATOM 689 C C . GLY A 1 91 ? -12.831 -11.223 -9.892 1.00 52.03 91 GLY A C 1
ATOM 690 O O . GLY A 1 91 ? -12.269 -11.286 -10.976 1.00 52.03 91 GLY A O 1
ATOM 691 N N . ASN A 1 92 ? -12.313 -11.612 -8.724 1.00 51.59 92 ASN A N 1
ATOM 692 C CA . ASN A 1 92 ? -11.023 -12.219 -8.410 1.00 51.59 92 ASN A CA 1
ATOM 693 C C . ASN A 1 92 ? -9.781 -11.768 -9.201 1.00 51.59 92 ASN A C 1
ATOM 695 O O . ASN A 1 92 ? -9.712 -11.875 -10.421 1.00 51.59 92 ASN A O 1
ATOM 699 N N . LEU A 1 93 ? -8.721 -11.371 -8.483 1.00 56.44 93 LEU A N 1
ATOM 700 C CA . LEU A 1 93 ? -7.365 -11.391 -9.045 1.00 56.44 93 LEU A CA 1
ATOM 701 C C . LEU A 1 93 ? -7.170 -12.724 -9.805 1.00 56.44 93 LEU A C 1
ATOM 703 O O . LEU A 1 93 ? -7.488 -13.775 -9.231 1.00 56.44 93 LEU A O 1
ATOM 707 N N . PRO A 1 94 ? -6.714 -12.725 -11.079 1.00 58.09 94 PRO A N 1
ATOM 708 C CA . PRO A 1 94 ? -6.534 -13.968 -11.819 1.00 58.09 94 PRO A CA 1
ATOM 709 C C . PRO A 1 94 ? -5.719 -14.962 -10.978 1.00 58.09 94 PRO A C 1
ATOM 711 O O . PRO A 1 94 ? -4.819 -14.527 -10.249 1.00 58.09 94 PRO A O 1
ATOM 714 N N . PRO A 1 95 ? -6.002 -16.276 -11.029 1.00 58.62 95 PRO A N 1
ATOM 715 C CA . PRO A 1 95 ? -5.259 -17.248 -10.239 1.00 58.62 95 PRO A CA 1
ATOM 716 C C . PRO A 1 95 ? -3.752 -17.046 -10.412 1.00 58.62 95 PRO A C 1
ATOM 718 O O . PRO A 1 95 ? -3.276 -16.890 -11.537 1.00 58.62 95 PRO A O 1
ATOM 721 N N . GLN A 1 96 ? -3.008 -17.060 -9.303 1.00 69.44 96 GLN A N 1
ATOM 722 C CA . GLN A 1 96 ? -1.558 -16.818 -9.285 1.00 69.44 96 GLN A CA 1
ATOM 723 C C . GLN A 1 96 ? -1.151 -15.392 -9.700 1.00 69.44 96 GLN A C 1
ATOM 725 O O . GLN A 1 96 ? -0.117 -15.195 -10.345 1.00 69.44 96 GLN A O 1
ATOM 730 N N . THR A 1 97 ? -1.958 -14.394 -9.336 1.00 76.62 97 THR A N 1
ATOM 731 C CA . THR A 1 97 ? -1.567 -12.987 -9.438 1.00 76.62 97 THR A CA 1
ATOM 732 C C . THR A 1 97 ? -1.416 -12.338 -8.076 1.00 76.62 97 THR A C 1
ATOM 734 O O . THR A 1 97 ? -2.010 -12.776 -7.092 1.00 76.62 97 THR A O 1
ATOM 737 N N . LEU A 1 98 ? -0.582 -11.304 -8.022 1.00 86.12 98 LEU A N 1
ATOM 738 C CA . LEU A 1 98 ? -0.322 -10.535 -6.816 1.00 86.12 98 LEU A CA 1
ATOM 739 C C . LEU A 1 98 ? -0.422 -9.049 -7.144 1.00 86.12 98 LEU A C 1
ATOM 741 O O . LEU A 1 98 ? 0.187 -8.581 -8.108 1.00 86.12 98 LEU A O 1
ATOM 745 N N . LEU A 1 99 ? -1.183 -8.309 -6.341 1.00 91.25 99 LEU A N 1
ATOM 746 C CA . LEU A 1 99 ? -1.178 -6.857 -6.421 1.00 91.25 99 LEU A CA 1
ATOM 747 C C . LEU A 1 99 ? 0.072 -6.325 -5.718 1.00 91.25 99 LEU A C 1
ATOM 749 O O . LEU A 1 99 ? 0.315 -6.608 -4.545 1.00 91.25 99 LEU A O 1
ATOM 753 N N . ILE A 1 100 ? 0.857 -5.551 -6.456 1.00 93.56 100 ILE A N 1
ATOM 754 C CA . ILE A 1 100 ? 2.101 -4.949 -6.001 1.00 93.56 100 ILE A CA 1
ATOM 755 C C . ILE A 1 100 ? 1.949 -3.436 -5.999 1.00 93.56 100 ILE A C 1
ATOM 757 O O . ILE A 1 100 ? 1.663 -2.829 -7.031 1.00 93.56 100 ILE A O 1
ATOM 761 N N . ALA A 1 101 ? 2.208 -2.821 -4.854 1.00 96.31 101 ALA A N 1
ATOM 762 C CA . ALA A 1 101 ? 2.402 -1.390 -4.741 1.00 96.31 101 ALA A CA 1
ATOM 763 C C . ALA A 1 101 ? 3.882 -1.052 -4.940 1.00 96.31 101 ALA A C 1
ATOM 765 O O . ALA A 1 101 ? 4.760 -1.685 -4.350 1.00 96.31 101 ALA A O 1
ATOM 766 N N . LYS A 1 102 ? 4.176 -0.066 -5.788 1.00 96.50 102 LYS A N 1
ATOM 767 C CA . LYS A 1 102 ? 5.542 0.385 -6.063 1.00 96.50 102 LYS A CA 1
ATOM 768 C C . LYS A 1 102 ? 5.713 1.855 -5.714 1.00 96.50 102 LYS A C 1
ATOM 770 O O . LYS A 1 102 ? 4.905 2.692 -6.107 1.00 96.50 102 LYS A O 1
ATOM 775 N N . MET A 1 103 ? 6.798 2.160 -5.005 1.00 96.25 103 MET A N 1
ATOM 776 C CA . MET A 1 103 ? 7.274 3.522 -4.765 1.00 96.25 103 MET A CA 1
ATOM 777 C C . MET A 1 103 ? 8.579 3.726 -5.527 1.00 96.25 103 MET A C 1
ATOM 779 O O . MET A 1 103 ? 9.565 3.035 -5.271 1.00 96.25 103 MET A O 1
ATOM 783 N N . ARG A 1 104 ? 8.608 4.693 -6.441 1.00 94.69 104 ARG A N 1
ATOM 784 C CA . ARG A 1 104 ? 9.812 5.096 -7.165 1.00 94.69 104 ARG A CA 1
ATOM 785 C C . ARG A 1 104 ? 10.344 6.413 -6.617 1.00 94.69 104 ARG A C 1
ATOM 787 O O . ARG A 1 104 ? 9.642 7.421 -6.588 1.00 94.69 104 ARG A O 1
ATOM 794 N N . LEU A 1 105 ? 11.616 6.384 -6.242 1.00 93.12 105 LEU A N 1
ATOM 795 C CA . LEU A 1 105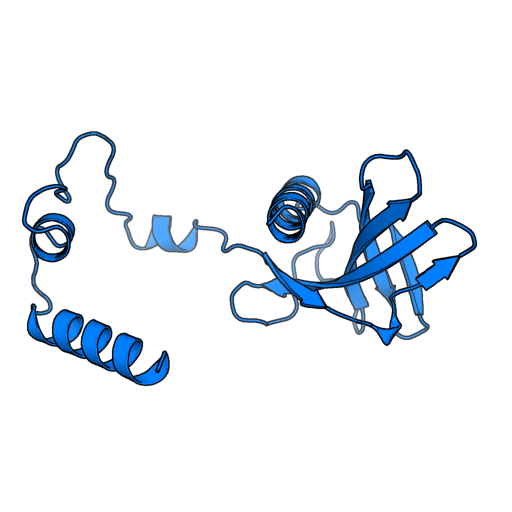 ? 12.419 7.512 -5.795 1.00 93.12 105 LEU A CA 1
ATOM 796 C C . LEU A 1 105 ? 13.436 7.877 -6.877 1.00 93.12 105 LEU A C 1
ATOM 798 O O . LEU A 1 105 ? 13.958 6.998 -7.567 1.00 93.12 105 LEU A O 1
ATOM 802 N N . GLY A 1 106 ? 13.757 9.161 -6.990 1.00 88.06 106 GLY A N 1
ATOM 803 C CA . GLY A 1 106 ? 14.818 9.652 -7.862 1.00 88.06 106 GLY A CA 1
ATOM 804 C C . GLY A 1 106 ? 15.410 10.956 -7.344 1.00 88.06 106 GLY A C 1
ATOM 805 O O . GLY A 1 106 ? 14.822 11.635 -6.503 1.00 88.06 106 GLY A O 1
ATOM 806 N N . VAL A 1 107 ? 16.593 11.306 -7.841 1.00 83.06 107 VAL A N 1
ATOM 807 C CA . VAL A 1 107 ? 17.269 12.552 -7.457 1.00 83.06 107 VAL A CA 1
ATOM 808 C C . VAL A 1 107 ? 16.470 13.752 -7.972 1.00 83.06 107 VAL A C 1
ATOM 810 O O . VAL A 1 107 ? 16.230 13.866 -9.170 1.00 83.06 107 VAL A O 1
ATOM 813 N N . GLY A 1 108 ? 16.070 14.649 -7.066 1.00 80.75 108 GLY A N 1
ATOM 814 C CA . GLY A 1 108 ? 15.374 15.892 -7.416 1.00 80.75 108 GLY A CA 1
ATOM 815 C C . GLY A 1 108 ? 13.910 15.726 -7.837 1.00 80.75 108 GLY A C 1
ATOM 816 O O . GLY A 1 108 ? 13.333 16.674 -8.361 1.00 80.75 108 GLY A O 1
ATOM 817 N N . ILE A 1 109 ? 13.307 14.552 -7.613 1.00 80.62 109 ILE A N 1
ATOM 818 C CA . ILE A 1 109 ? 11.885 14.309 -7.877 1.00 80.62 109 ILE A CA 1
ATOM 819 C C . ILE A 1 109 ? 11.154 13.865 -6.612 1.00 80.62 109 ILE A C 1
ATOM 821 O O . ILE A 1 109 ? 11.718 13.180 -5.758 1.00 80.62 109 ILE A O 1
ATOM 825 N N . ASN A 1 110 ? 9.876 14.229 -6.516 1.00 88.06 110 ASN A N 1
ATOM 826 C CA . ASN A 1 110 ? 9.001 13.685 -5.485 1.00 88.06 110 ASN A CA 1
ATOM 827 C C . ASN A 1 110 ? 8.813 12.172 -5.700 1.00 88.06 110 ASN A C 1
ATOM 829 O O . ASN A 1 110 ? 8.789 11.725 -6.855 1.00 88.06 110 ASN A O 1
ATOM 833 N N . PRO A 1 111 ? 8.657 11.385 -4.620 1.00 91.31 111 PRO A N 1
ATOM 834 C CA . PRO A 1 111 ? 8.282 9.983 -4.725 1.00 91.31 111 PRO A CA 1
ATOM 835 C C . PRO A 1 111 ? 7.043 9.813 -5.606 1.00 91.31 111 PRO A C 1
ATOM 837 O O . PRO A 1 111 ? 6.082 10.574 -5.501 1.00 91.31 111 PRO A O 1
ATOM 840 N N . THR A 1 112 ? 7.076 8.812 -6.477 1.00 93.88 112 THR A N 1
ATOM 841 C CA . THR A 1 112 ? 5.927 8.434 -7.306 1.00 93.88 112 THR A CA 1
ATOM 842 C C . THR A 1 112 ? 5.432 7.062 -6.883 1.00 93.88 112 THR A C 1
ATOM 844 O O . THR A 1 112 ? 6.232 6.150 -6.666 1.00 93.88 112 THR A O 1
ATOM 847 N N . HIS A 1 113 ? 4.115 6.914 -6.770 1.00 96.56 113 HIS A N 1
ATOM 848 C CA . HIS A 1 113 ? 3.461 5.694 -6.304 1.00 96.56 113 HIS A CA 1
ATOM 849 C C . HIS A 1 113 ? 2.527 5.173 -7.385 1.00 96.56 113 HIS A C 1
ATOM 851 O O . HIS A 1 113 ? 1.814 5.953 -8.016 1.00 96.56 113 HIS A O 1
ATOM 857 N N . PHE A 1 114 ? 2.539 3.864 -7.600 1.00 95.69 114 PHE A N 1
ATOM 858 C CA . PHE A 1 114 ? 1.701 3.197 -8.593 1.00 95.69 114 PHE A CA 1
ATOM 859 C C . PHE A 1 114 ? 1.452 1.744 -8.186 1.00 95.69 114 PHE A C 1
ATOM 861 O O . PHE A 1 114 ? 2.156 1.193 -7.337 1.00 95.69 114 PHE A O 1
ATOM 868 N N . LEU A 1 115 ? 0.419 1.138 -8.767 1.00 95.25 115 LEU A N 1
ATOM 869 C CA . LEU A 1 115 ? -0.058 -0.196 -8.417 1.00 95.25 115 LEU A CA 1
ATOM 870 C C . LEU A 1 115 ? -0.028 -1.080 -9.663 1.00 95.25 115 LEU A C 1
ATOM 872 O O . LEU A 1 115 ? -0.487 -0.665 -10.722 1.00 95.25 115 LEU A O 1
ATOM 876 N N . GLN A 1 116 ? 0.478 -2.303 -9.539 1.00 92.94 116 GLN A N 1
ATOM 877 C CA . GLN A 1 116 ? 0.626 -3.237 -10.652 1.00 92.94 116 GLN A CA 1
ATOM 878 C C . GLN A 1 116 ? 0.153 -4.637 -10.273 1.00 92.94 116 GLN A C 1
ATOM 880 O O . GLN A 1 116 ? 0.441 -5.124 -9.184 1.00 92.94 116 GLN A O 1
ATOM 885 N N . VAL A 1 117 ? -0.514 -5.323 -11.195 1.00 89.88 117 VAL A N 1
ATOM 886 C CA . VAL A 1 117 ? -0.877 -6.736 -11.042 1.00 89.88 117 VAL A CA 1
ATOM 887 C C . VAL A 1 117 ? 0.214 -7.595 -11.666 1.00 89.88 117 VAL A C 1
ATOM 889 O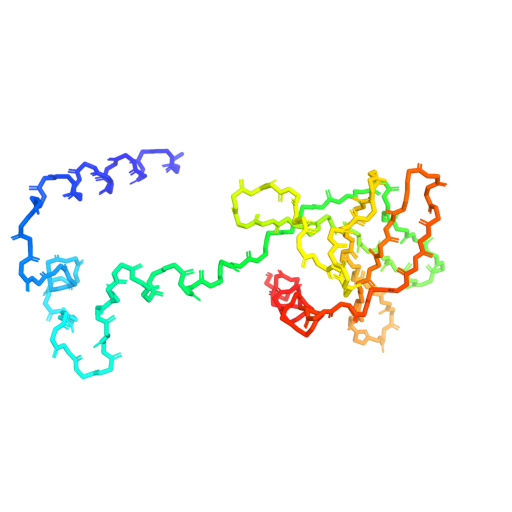 O . VAL A 1 117 ? 0.404 -7.558 -12.881 1.00 89.88 117 VAL A O 1
ATOM 892 N N . TYR A 1 118 ? 0.914 -8.370 -10.841 1.00 87.88 118 TYR A N 1
ATOM 893 C CA . TYR A 1 118 ? 1.927 -9.338 -11.260 1.00 87.88 118 TYR A CA 1
ATOM 894 C C . TYR A 1 118 ? 1.288 -10.688 -11.524 1.00 87.88 118 TYR A C 1
ATOM 896 O O . TYR A 1 118 ? 0.433 -11.122 -10.760 1.00 87.88 118 TYR A O 1
ATOM 904 N N . ARG A 1 119 ? 1.740 -11.374 -12.570 1.00 83.25 119 ARG A N 1
ATOM 905 C CA . ARG A 1 119 ? 1.387 -12.767 -12.864 1.00 83.25 119 ARG A CA 1
ATOM 906 C C . ARG A 1 119 ? 2.527 -13.707 -12.479 1.00 83.25 119 ARG A C 1
ATOM 908 O O . ARG A 1 119 ? 3.659 -13.274 -12.272 1.00 83.25 119 ARG A O 1
ATOM 915 N N . ALA A 1 120 ? 2.237 -15.006 -12.421 1.00 77.06 120 ALA A N 1
ATOM 916 C CA . ALA A 1 120 ? 3.219 -16.048 -12.106 1.00 77.06 120 ALA A CA 1
ATOM 917 C C . ALA A 1 120 ? 4.460 -16.032 -13.022 1.00 77.06 120 ALA A C 1
ATOM 919 O O . ALA A 1 120 ? 5.560 -16.365 -12.587 1.00 77.06 120 ALA A O 1
ATOM 920 N N . ASP A 1 121 ? 4.300 -15.601 -14.274 1.00 79.50 121 ASP A N 1
ATOM 921 C CA . ASP A 1 121 ? 5.386 -15.445 -15.250 1.00 79.50 121 ASP A CA 1
ATOM 922 C C . ASP A 1 121 ? 6.190 -14.138 -15.084 1.00 79.50 121 ASP A C 1
ATOM 924 O O . ASP A 1 121 ? 7.062 -13.843 -15.899 1.00 79.50 121 ASP A O 1
ATOM 928 N N . LYS A 1 122 ? 5.918 -13.362 -14.024 1.00 74.12 122 LYS A N 1
ATOM 929 C CA . LYS A 1 122 ? 6.484 -12.036 -13.714 1.00 74.12 122 LYS A CA 1
ATOM 930 C C . LYS A 1 122 ? 6.085 -10.919 -14.679 1.00 74.12 122 LYS A C 1
ATOM 932 O O . LYS A 1 122 ? 6.530 -9.782 -14.50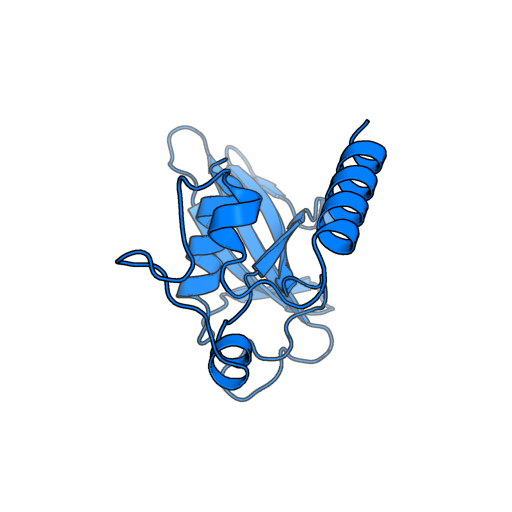1 1.00 74.12 122 LYS A O 1
ATOM 937 N N . SER A 1 123 ? 5.231 -11.195 -15.665 1.00 84.81 123 SER A N 1
ATOM 938 C CA . SER A 1 123 ? 4.594 -10.129 -16.431 1.00 84.81 123 SER A CA 1
ATOM 939 C C . SER A 1 123 ? 3.710 -9.298 -15.505 1.00 84.81 123 SER A C 1
ATOM 941 O O . SER A 1 123 ? 3.135 -9.808 -14.538 1.00 84.81 123 SER A O 1
ATOM 943 N N . HIS A 1 124 ? 3.602 -8.005 -15.795 1.00 89.31 124 HIS A N 1
ATOM 944 C CA . HIS A 1 124 ? 2.773 -7.108 -15.009 1.00 89.31 124 HIS A CA 1
ATOM 945 C C . HIS A 1 124 ? 2.009 -6.124 -15.886 1.00 89.31 124 HIS A C 1
ATOM 947 O O . HIS A 1 124 ? 2.400 -5.822 -17.012 1.00 89.31 124 HIS A O 1
ATOM 953 N N . THR A 1 125 ? 0.893 -5.648 -15.349 1.00 90.12 125 THR A N 1
ATOM 954 C CA . THR A 1 125 ? 0.088 -4.560 -15.909 1.00 90.12 125 THR A CA 1
ATOM 955 C C . THR A 1 125 ? -0.220 -3.558 -14.810 1.00 90.12 125 THR A C 1
ATOM 957 O O . THR A 1 125 ? -0.242 -3.930 -13.637 1.00 90.12 125 THR A O 1
ATOM 960 N N . GLU A 1 126 ? -0.492 -2.309 -15.174 1.00 91.19 126 GLU A N 1
ATOM 961 C CA . GLU A 1 126 ? -1.026 -1.331 -14.227 1.00 91.19 126 GLU A CA 1
ATOM 962 C C . GLU A 1 126 ? -2.371 -1.815 -13.671 1.00 91.19 126 GLU A C 1
ATOM 964 O O . GLU A 1 126 ? -3.183 -2.421 -14.379 1.00 91.19 126 GLU A O 1
ATOM 969 N N . TYR A 1 127 ? -2.575 -1.581 -12.380 1.00 89.69 127 TYR A N 1
ATOM 970 C CA . TYR A 1 127 ? -3.817 -1.870 -11.685 1.00 89.69 127 TYR A CA 1
ATOM 971 C C . TYR A 1 127 ? -4.758 -0.670 -11.799 1.00 89.69 127 TYR A C 1
ATOM 973 O O . TYR A 1 127 ? -4.377 0.454 -11.493 1.00 89.69 127 TYR A O 1
ATOM 981 N N . SER A 1 128 ? -6.000 -0.921 -12.205 1.00 84.94 128 SER A N 1
ATOM 982 C CA . SER A 1 128 ? -7.053 0.093 -12.349 1.00 84.94 128 SER A CA 1
ATOM 983 C C . SER A 1 128 ? -8.384 -0.377 -11.751 1.00 84.94 128 SER A C 1
ATOM 985 O O . SER A 1 128 ? -9.448 -0.009 -12.242 1.00 84.94 128 SER A O 1
ATOM 987 N N . GLY A 1 129 ? -8.331 -1.259 -10.746 1.00 83.44 129 GLY A N 1
ATOM 988 C CA . GLY A 1 129 ? -9.523 -1.798 -10.088 1.00 83.44 129 GLY A CA 1
ATOM 989 C C . GLY A 1 129 ? -10.234 -0.772 -9.202 1.00 83.44 129 GLY A C 1
ATOM 990 O O . GLY A 1 129 ? -9.702 0.304 -8.924 1.00 83.44 129 GLY A O 1
ATOM 991 N N . ARG A 1 130 ? -11.431 -1.134 -8.721 1.00 81.88 130 ARG A N 1
ATOM 992 C CA . ARG A 1 130 ? -12.320 -0.274 -7.913 1.00 81.88 130 ARG A CA 1
ATOM 993 C C . ARG A 1 130 ? -11.595 0.430 -6.762 1.00 81.88 130 ARG A C 1
ATOM 995 O O . ARG A 1 130 ? -11.780 1.626 -6.555 1.00 81.88 130 ARG A O 1
ATOM 1002 N N . ASP A 1 131 ? -10.739 -0.306 -6.062 1.00 86.25 131 ASP A N 1
ATOM 1003 C CA . ASP A 1 131 ? -10.087 0.170 -4.841 1.00 86.25 131 ASP A CA 1
ATOM 1004 C C . ASP A 1 131 ? -8.746 0.873 -5.112 1.00 86.25 131 ASP A C 1
ATOM 1006 O O . ASP A 1 131 ? -8.015 1.188 -4.176 1.00 86.25 131 ASP A O 1
ATOM 1010 N N . PHE A 1 132 ? -8.409 1.152 -6.380 1.00 89.50 132 PHE A N 1
ATOM 1011 C CA . PHE A 1 132 ? -7.157 1.814 -6.771 1.00 89.50 132 PHE A CA 1
ATOM 1012 C C . PHE A 1 132 ? -6.863 3.064 -5.942 1.00 89.50 132 PHE A C 1
ATOM 1014 O O . PHE A 1 132 ? -5.778 3.176 -5.373 1.00 89.50 132 PHE A O 1
ATOM 1021 N N . GLY A 1 133 ? -7.829 3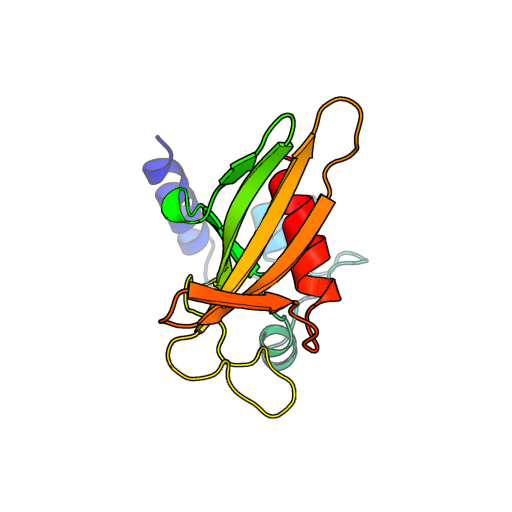.982 -5.838 1.00 90.38 133 GLY A N 1
ATOM 1022 C CA . GLY A 1 133 ? -7.642 5.229 -5.096 1.00 90.38 133 GLY A CA 1
ATOM 1023 C C . GLY A 1 133 ? -7.370 4.989 -3.611 1.00 90.38 133 GLY A C 1
ATOM 1024 O O . GLY A 1 133 ? -6.457 5.586 -3.049 1.00 90.38 133 GLY A O 1
ATOM 1025 N N . VAL A 1 134 ? -8.112 4.065 -2.995 1.00 90.50 134 VAL A N 1
ATOM 1026 C CA . VAL A 1 134 ? -7.990 3.746 -1.566 1.00 90.50 134 VAL A CA 1
ATOM 1027 C C . VAL A 1 134 ? -6.631 3.115 -1.264 1.00 90.50 134 VAL A C 1
ATOM 1029 O O . VAL A 1 134 ? -5.918 3.590 -0.381 1.00 90.50 134 VAL A O 1
ATOM 1032 N N . ILE A 1 135 ? -6.238 2.093 -2.030 1.00 92.00 135 ILE A N 1
ATOM 1033 C CA . ILE A 1 135 ? -4.956 1.395 -1.855 1.00 92.00 135 ILE A CA 1
ATOM 1034 C C . ILE A 1 135 ? -3.791 2.364 -2.062 1.00 92.00 135 ILE A C 1
ATOM 1036 O O . ILE A 1 135 ? -2.836 2.364 -1.286 1.00 92.00 135 ILE A O 1
ATOM 1040 N N . LEU A 1 136 ? -3.862 3.205 -3.099 1.00 94.62 136 LEU A N 1
ATOM 1041 C CA . LEU A 1 136 ? -2.786 4.131 -3.431 1.00 94.62 136 LEU A CA 1
ATOM 1042 C C . LEU A 1 136 ? -2.584 5.190 -2.339 1.00 94.62 136 LEU A C 1
ATOM 1044 O O . LEU A 1 136 ? -1.442 5.474 -1.981 1.00 94.62 136 LEU A O 1
ATOM 1048 N N . GLU A 1 137 ? -3.662 5.755 -1.792 1.00 93.75 137 GLU A N 1
ATOM 1049 C CA . GLU A 1 137 ? -3.573 6.732 -0.699 1.00 93.75 137 GLU A CA 1
ATOM 1050 C C . GLU A 1 137 ? -3.036 6.103 0.591 1.00 93.75 137 GLU A C 1
ATOM 1052 O O . GLU A 1 137 ? -2.137 6.663 1.224 1.00 93.75 137 GLU A O 1
ATOM 1057 N N . GLN A 1 138 ? -3.494 4.899 0.943 1.00 92.88 138 GLN A N 1
ATOM 1058 C CA . GLN A 1 138 ? -2.954 4.175 2.096 1.00 92.88 138 GLN A CA 1
ATOM 1059 C C . GLN A 1 138 ? -1.470 3.834 1.915 1.00 92.88 138 GLN A C 1
ATOM 1061 O O . GLN A 1 138 ? -0.683 3.965 2.853 1.00 92.88 138 GLN A O 1
ATOM 1066 N N . PHE A 1 139 ? -1.054 3.465 0.703 1.00 95.19 139 PHE A N 1
ATOM 1067 C CA . PHE A 1 139 ? 0.345 3.171 0.415 1.00 95.19 139 PHE A CA 1
ATOM 1068 C C . PHE A 1 139 ? 1.235 4.418 0.496 1.00 95.19 139 PHE A C 1
ATOM 1070 O O . PHE A 1 139 ? 2.322 4.376 1.078 1.00 95.19 139 PHE A O 1
ATOM 1077 N N . LYS A 1 140 ? 0.768 5.558 -0.030 1.00 94.88 140 LYS A N 1
ATOM 1078 C CA . LYS A 1 140 ? 1.462 6.845 0.133 1.00 94.88 140 LYS A CA 1
ATOM 1079 C C . LYS A 1 140 ? 1.665 7.162 1.611 1.00 94.88 140 LYS A C 1
ATOM 1081 O O . LYS A 1 140 ? 2.795 7.447 2.007 1.00 94.88 140 LYS A O 1
ATOM 1086 N N . ALA A 1 141 ? 0.614 7.041 2.423 1.00 91.69 141 ALA A N 1
ATOM 1087 C CA . ALA A 1 141 ? 0.689 7.256 3.866 1.00 91.69 141 ALA A CA 1
ATOM 1088 C C . ALA A 1 141 ? 1.676 6.290 4.548 1.00 91.69 141 ALA A C 1
ATOM 1090 O O . ALA A 1 141 ? 2.480 6.722 5.372 1.00 91.69 141 ALA A O 1
ATOM 1091 N N . TYR A 1 142 ? 1.674 5.010 4.160 1.00 91.31 142 TYR A N 1
ATOM 1092 C CA . TYR A 1 142 ? 2.601 3.998 4.678 1.00 91.31 142 TYR A CA 1
ATOM 1093 C C . TYR A 1 142 ? 4.071 4.360 4.422 1.00 91.31 142 TYR A C 1
ATOM 1095 O O . TYR A 1 142 ? 4.896 4.246 5.319 1.00 91.31 142 TYR A O 1
ATOM 1103 N N . THR A 1 143 ? 4.398 4.833 3.218 1.00 91.19 143 THR A N 1
ATOM 1104 C CA . THR A 1 143 ? 5.782 5.181 2.834 1.00 91.19 143 THR A CA 1
ATOM 1105 C C . THR A 1 143 ? 6.238 6.590 3.231 1.00 91.19 143 THR A C 1
ATOM 1107 O O . THR A 1 143 ? 7.389 6.944 2.985 1.00 91.19 143 THR A O 1
ATOM 1110 N N . SER A 1 144 ? 5.343 7.406 3.795 1.00 82.19 144 SER A N 1
ATOM 1111 C CA . SER A 1 144 ? 5.653 8.780 4.223 1.00 82.19 144 SER A CA 1
ATOM 1112 C C . SER A 1 144 ? 6.053 8.882 5.701 1.00 82.19 144 SER A C 1
ATOM 1114 O O . SER A 1 144 ? 6.462 9.960 6.132 1.00 82.19 144 SER A O 1
ATOM 1116 N N . ASN A 1 145 ? 5.924 7.788 6.462 1.00 56.69 145 ASN A N 1
ATOM 1117 C CA . ASN A 1 145 ? 6.379 7.656 7.852 1.00 56.69 145 ASN A CA 1
ATOM 1118 C C . ASN A 1 145 ? 7.754 6.985 7.922 1.00 56.69 145 ASN A C 1
ATOM 1120 O O . ASN A 1 145 ? 8.519 7.338 8.846 1.00 56.69 145 ASN A O 1
#